Protein AF-A0A8J4WM72-F1 (afdb_monomer_lite)

Secondary structure (DSSP, 8-state):
-EEEEEEEEEETTEEEEEEEEEEE-TT-------S--STHHHHHHHHHHHHHHHHHHHT--

Sequence (61 aa):
MLTVSQLSKSFAGRALFDNVSLQVNRGDLIKFQSRSIDSSRLGVYIFAIWVRQLLFVRQKS

Structure (mmCIF, N/CA/C/O backbone):
data_AF-A0A8J4WM72-F1
#
_entry.id   AF-A0A8J4WM72-F1
#
loop_
_atom_site.group_PDB
_atom_site.id
_atom_site.type_symbol
_atom_site.label_atom_id
_atom_site.label_alt_id
_atom_site.label_comp_id
_atom_site.label_asym_id
_atom_site.label_entity_id
_atom_site.label_seq_id
_atom_site.pdbx_PDB_ins_code
_atom_site.Cartn_x
_atom_site.Cartn_y
_atom_site.Cartn_z
_atom_site.occupancy
_atom_site.B_iso_or_equiv
_atom_site.auth_seq_id
_atom_site.auth_comp_id
_atom_site.auth_asym_id
_atom_site.auth_atom_id
_atom_site.pdbx_PDB_model_num
ATOM 1 N N . MET A 1 1 ? -15.361 1.435 8.177 1.00 72.44 1 MET A N 1
ATOM 2 C CA . MET A 1 1 ? -14.377 0.385 7.855 1.00 72.44 1 MET A CA 1
ATOM 3 C C . MET A 1 1 ? -14.241 0.334 6.343 1.00 72.44 1 MET A C 1
ATOM 5 O O . MET A 1 1 ? -15.248 0.128 5.678 1.00 72.44 1 MET A O 1
ATOM 9 N N . LEU A 1 2 ? -13.056 0.618 5.794 1.00 78.00 2 LEU A N 1
ATOM 10 C CA . LEU A 1 2 ? -12.771 0.460 4.367 1.00 78.00 2 LEU A CA 1
ATOM 11 C C . LEU A 1 2 ? -11.874 -0.762 4.202 1.00 78.00 2 LEU A C 1
ATOM 13 O O . LEU A 1 2 ? -10.815 -0.846 4.814 1.00 78.00 2 LEU A O 1
ATOM 17 N N . THR A 1 3 ? -12.295 -1.717 3.387 1.00 77.62 3 THR A N 1
ATOM 18 C CA . THR A 1 3 ? -11.478 -2.879 3.036 1.00 77.62 3 THR A CA 1
ATOM 19 C C . THR A 1 3 ? -11.302 -2.878 1.530 1.00 77.62 3 THR A C 1
ATOM 21 O O . THR A 1 3 ? -12.274 -2.771 0.785 1.00 77.62 3 THR A O 1
ATOM 24 N N . VAL A 1 4 ? -10.051 -2.918 1.094 1.00 78.19 4 VAL A N 1
ATOM 25 C CA . VAL A 1 4 ? -9.667 -3.043 -0.306 1.00 78.19 4 VAL A CA 1
ATOM 26 C C . VAL A 1 4 ? -8.856 -4.321 -0.417 1.00 78.19 4 VAL A C 1
ATOM 28 O O . VAL A 1 4 ? -7.837 -4.465 0.250 1.00 78.19 4 VAL A O 1
ATOM 31 N N . SER A 1 5 ? -9.315 -5.253 -1.238 1.00 83.81 5 SER A N 1
ATOM 32 C CA . SER A 1 5 ? -8.704 -6.573 -1.384 1.00 83.81 5 SER A CA 1
ATOM 33 C C . SER A 1 5 ? -8.179 -6.747 -2.802 1.00 83.81 5 SER A C 1
ATOM 35 O O . SER A 1 5 ? -8.730 -6.161 -3.732 1.00 83.81 5 SER A O 1
ATOM 37 N N . GLN A 1 6 ? -7.139 -7.570 -2.959 1.00 83.69 6 GLN A N 1
ATOM 38 C CA . GLN A 1 6 ? -6.604 -7.991 -4.261 1.00 83.69 6 GLN A CA 1
ATOM 39 C C . GLN A 1 6 ? -6.170 -6.825 -5.171 1.00 83.69 6 GLN A C 1
ATOM 41 O O . GLN A 1 6 ? -6.342 -6.851 -6.389 1.00 83.69 6 GLN A O 1
ATOM 46 N N . LEU A 1 7 ? -5.592 -5.780 -4.577 1.00 79.44 7 LEU A N 1
ATOM 47 C CA . LEU A 1 7 ? -5.087 -4.616 -5.293 1.00 79.44 7 LEU A CA 1
ATOM 48 C C . LEU A 1 7 ? -3.834 -5.008 -6.086 1.00 79.44 7 LEU A C 1
ATOM 50 O O . LEU A 1 7 ? -2.776 -5.276 -5.514 1.00 79.44 7 LEU A O 1
ATOM 54 N N . SER A 1 8 ? -3.958 -5.018 -7.409 1.00 80.44 8 SER A N 1
ATOM 55 C CA . SER A 1 8 ? -2.852 -5.184 -8.350 1.00 80.44 8 SER A CA 1
ATOM 56 C C . SER A 1 8 ? -2.691 -3.906 -9.173 1.00 80.44 8 SER A C 1
ATOM 58 O O . SER A 1 8 ? -3.669 -3.287 -9.602 1.00 80.44 8 SER A O 1
ATOM 60 N N . LYS A 1 9 ? -1.451 -3.444 -9.354 1.00 77.31 9 LYS A N 1
ATOM 61 C CA . LYS A 1 9 ? -1.163 -2.281 -10.198 1.00 77.31 9 LYS A CA 1
ATOM 62 C C . LYS A 1 9 ? 0.239 -2.347 -10.766 1.00 77.31 9 LYS A C 1
ATOM 64 O O . LYS A 1 9 ? 1.217 -2.465 -10.032 1.00 77.31 9 LYS A O 1
ATOM 69 N N . SER A 1 10 ? 0.327 -2.156 -12.073 1.00 80.06 10 SER A N 1
ATOM 70 C CA . SER A 1 10 ? 1.578 -2.000 -12.802 1.00 80.06 10 SER A CA 1
ATOM 71 C C . SER A 1 10 ? 1.761 -0.563 -13.286 1.00 80.06 10 SER A C 1
ATOM 73 O O . SER A 1 10 ? 0.801 0.101 -13.675 1.00 80.06 10 SER A O 1
ATOM 75 N N . PHE A 1 11 ? 3.001 -0.086 -13.298 1.00 76.50 11 PHE A N 1
ATOM 7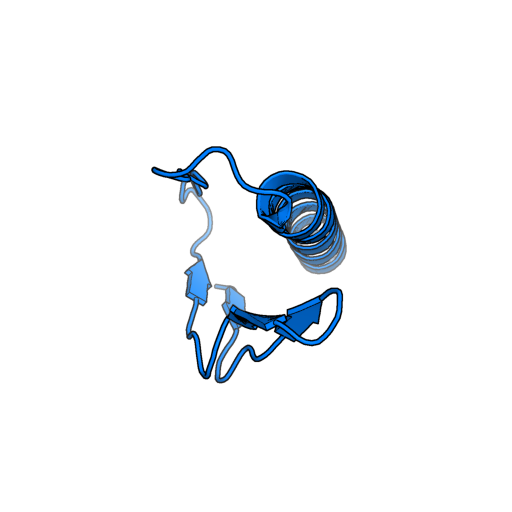6 C CA . PHE A 1 11 ? 3.395 1.186 -13.894 1.00 76.50 11 PHE A CA 1
ATOM 77 C C . PHE A 1 11 ? 4.675 0.997 -14.699 1.00 76.50 11 PHE A C 1
ATOM 79 O O . PHE A 1 11 ? 5.610 0.353 -14.227 1.00 76.50 11 PHE A O 1
ATOM 86 N N . ALA A 1 12 ? 4.705 1.541 -15.918 1.00 77.50 12 ALA A N 1
ATOM 87 C CA . ALA A 1 12 ? 5.819 1.366 -16.852 1.00 77.50 12 ALA A CA 1
ATOM 88 C C . ALA A 1 12 ? 6.234 -0.115 -17.027 1.00 77.50 12 ALA A C 1
ATOM 90 O O . ALA A 1 12 ? 7.415 -0.449 -17.022 1.00 77.50 12 ALA A O 1
ATOM 91 N N . GLY A 1 13 ? 5.247 -1.020 -17.097 1.00 80.62 13 GLY A N 1
ATOM 92 C CA . GLY A 1 13 ? 5.471 -2.466 -17.230 1.00 80.62 13 GLY A CA 1
ATOM 93 C C . GLY A 1 13 ? 5.992 -3.172 -15.971 1.00 80.62 13 GLY A C 1
ATOM 94 O O . GLY A 1 13 ? 6.175 -4.383 -15.995 1.00 80.62 13 GLY A O 1
ATOM 95 N N . ARG A 1 14 ? 6.207 -2.458 -14.859 1.00 76.38 14 ARG A N 1
ATOM 96 C CA . ARG A 1 14 ? 6.618 -3.044 -13.576 1.00 76.38 14 ARG A CA 1
ATOM 97 C C . ARG A 1 14 ? 5.436 -3.128 -12.626 1.00 76.38 14 ARG A C 1
ATOM 99 O O . ARG A 1 14 ? 4.724 -2.140 -12.449 1.00 76.38 14 ARG A O 1
ATOM 106 N N . ALA A 1 15 ? 5.240 -4.278 -11.989 1.00 77.31 15 ALA A N 1
ATOM 107 C CA . ALA A 1 15 ? 4.280 -4.405 -10.899 1.00 77.31 15 ALA A CA 1
ATOM 108 C C . ALA A 1 15 ? 4.730 -3.516 -9.726 1.00 77.31 15 ALA A C 1
ATOM 110 O O . ALA A 1 15 ? 5.807 -3.711 -9.167 1.00 77.31 15 ALA A O 1
ATOM 111 N N . LEU A 1 16 ? 3.928 -2.502 -9.396 1.00 76.75 16 LEU A N 1
ATOM 112 C CA . LEU A 1 16 ? 4.098 -1.690 -8.188 1.00 76.75 16 LEU A CA 1
ATOM 113 C C . LEU A 1 16 ? 3.463 -2.380 -6.982 1.00 76.75 16 LEU A C 1
ATOM 115 O O . LEU A 1 16 ? 3.994 -2.310 -5.880 1.00 76.75 16 LEU A O 1
ATOM 119 N N . PHE A 1 17 ? 2.319 -3.025 -7.210 1.00 78.19 17 PHE A N 1
ATOM 120 C CA . PHE A 1 17 ? 1.583 -3.800 -6.223 1.00 78.19 17 PHE A CA 1
ATOM 121 C C . PHE A 1 17 ? 1.076 -5.064 -6.899 1.00 78.19 17 PHE A C 1
ATOM 123 O O . PHE A 1 17 ? 0.530 -4.991 -8.002 1.00 78.19 17 PHE A O 1
ATOM 130 N N . ASP A 1 18 ? 1.236 -6.197 -6.231 1.00 81.94 18 ASP A N 1
ATOM 131 C CA . ASP A 1 18 ? 0.689 -7.470 -6.670 1.00 81.94 18 ASP A CA 1
ATOM 132 C C . ASP A 1 18 ? -0.112 -8.083 -5.521 1.00 81.94 18 ASP A C 1
ATOM 134 O O . ASP A 1 18 ? 0.409 -8.271 -4.423 1.00 81.94 18 ASP A O 1
ATOM 138 N N . ASN A 1 19 ? -1.404 -8.299 -5.771 1.00 83.44 19 ASN A N 1
ATOM 139 C CA . ASN A 1 19 ? -2.359 -8.928 -4.858 1.00 83.44 19 ASN A CA 1
ATOM 140 C C . ASN A 1 19 ? -2.351 -8.394 -3.405 1.00 83.44 19 ASN A C 1
ATOM 142 O O . ASN A 1 19 ? 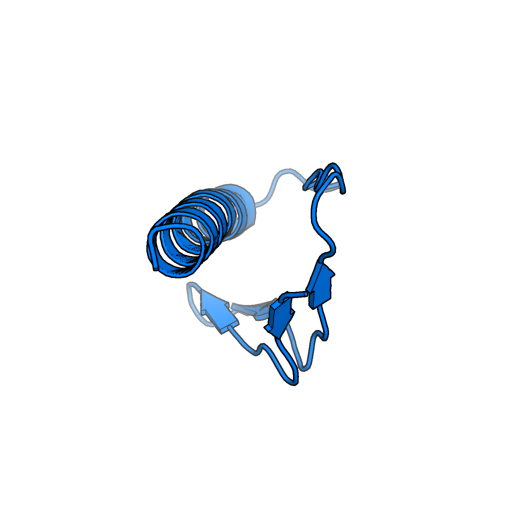-2.365 -9.156 -2.438 1.00 83.44 19 ASN A O 1
ATOM 146 N N . VAL A 1 20 ? -2.339 -7.069 -3.230 1.00 79.69 20 VAL A N 1
ATOM 147 C CA . VAL A 1 20 ? -2.256 -6.439 -1.902 1.00 79.69 20 VAL A CA 1
ATOM 148 C C . VAL A 1 20 ? -3.647 -6.254 -1.290 1.00 79.69 20 VAL A C 1
ATOM 150 O O . VAL A 1 20 ? -4.571 -5.780 -1.948 1.00 79.69 20 VAL A O 1
ATOM 153 N N . SER A 1 21 ? -3.807 -6.567 -0.005 1.00 80.69 21 SER A N 1
ATOM 154 C CA . SER A 1 21 ? -5.018 -6.264 0.769 1.00 80.69 21 SER A CA 1
ATOM 155 C C . SER A 1 21 ? -4.748 -5.173 1.804 1.00 80.69 21 SER A C 1
ATOM 157 O O . SER A 1 21 ? -3.817 -5.285 2.599 1.00 80.69 21 SER A O 1
ATOM 159 N N . LEU A 1 22 ? -5.579 -4.133 1.816 1.00 80.75 22 LEU A N 1
ATOM 160 C CA . LEU A 1 22 ? -5.522 -3.013 2.747 1.00 80.75 22 LEU A CA 1
ATOM 161 C C . LEU A 1 22 ? -6.857 -2.895 3.485 1.00 80.75 22 LEU A C 1
ATOM 163 O O . LEU A 1 22 ? -7.904 -2.666 2.877 1.00 80.75 22 LEU A O 1
ATOM 167 N N . GLN A 1 23 ? -6.812 -2.982 4.807 1.00 83.06 23 GLN A N 1
ATOM 168 C CA . GLN A 1 23 ? -7.946 -2.676 5.667 1.00 83.06 23 GLN A CA 1
ATOM 169 C C . GLN A 1 23 ? -7.632 -1.412 6.461 1.00 83.06 23 GLN A C 1
ATOM 171 O O . GLN A 1 23 ? -6.563 -1.293 7.049 1.00 83.06 23 GLN A O 1
ATOM 176 N N . VAL A 1 24 ? -8.553 -0.454 6.426 1.00 78.62 24 VAL A N 1
ATOM 177 C CA . VAL A 1 24 ? -8.409 0.858 7.057 1.00 78.62 24 VAL A CA 1
ATOM 178 C C . VAL A 1 24 ? -9.647 1.128 7.890 1.00 78.62 24 VAL A C 1
ATOM 180 O O . VAL A 1 24 ? -10.774 1.160 7.377 1.00 78.62 24 VAL A O 1
ATOM 183 N N . ASN A 1 25 ? -9.442 1.374 9.176 1.00 81.69 25 ASN A N 1
ATOM 184 C CA . ASN A 1 25 ? -10.496 1.797 10.078 1.00 81.69 25 ASN A CA 1
ATOM 185 C C . ASN A 1 25 ? -10.504 3.315 10.271 1.00 81.69 25 ASN A C 1
ATOM 187 O O . ASN A 1 25 ? -9.581 4.040 9.896 1.00 81.69 25 ASN A O 1
ATOM 191 N N . ARG A 1 26 ? -11.617 3.830 10.804 1.00 75.81 26 ARG A N 1
ATOM 192 C CA . ARG A 1 26 ? -11.735 5.259 11.113 1.00 75.81 26 ARG A CA 1
ATOM 193 C C . ARG A 1 26 ? -10.774 5.562 12.267 1.00 75.81 26 ARG A C 1
ATOM 195 O O . ARG A 1 26 ? -10.905 4.950 13.318 1.00 75.81 26 ARG A O 1
ATOM 202 N N . GLY A 1 27 ? -9.832 6.478 12.050 1.00 79.56 27 GLY A N 1
ATOM 203 C CA . GLY A 1 27 ? -8.771 6.804 13.011 1.00 79.56 27 GLY A CA 1
ATOM 204 C C . GLY A 1 27 ? -7.399 6.202 12.683 1.00 79.56 27 GLY A C 1
ATOM 205 O O . GLY A 1 27 ? -6.414 6.631 13.278 1.00 79.56 27 GLY A O 1
ATOM 206 N N . ASP A 1 28 ? -7.300 5.291 11.706 1.00 78.88 28 ASP A N 1
ATOM 207 C CA . ASP A 1 28 ? -6.009 4.720 11.303 1.00 78.88 28 ASP A CA 1
ATOM 208 C C . ASP A 1 28 ? -5.152 5.717 10.510 1.00 78.88 28 ASP A C 1
ATOM 210 O O . ASP A 1 28 ? -5.600 6.363 9.556 1.00 78.88 28 ASP A O 1
ATOM 214 N N . LEU A 1 29 ? -3.870 5.790 10.873 1.00 75.62 29 LEU A N 1
ATOM 215 C CA . LEU A 1 29 ? -2.845 6.552 10.164 1.00 75.62 29 LEU A CA 1
ATOM 216 C C . LEU A 1 29 ? -2.125 5.658 9.149 1.00 75.62 29 LEU A C 1
ATOM 218 O O . LEU A 1 29 ? -1.288 4.833 9.506 1.00 75.62 29 LEU A O 1
ATOM 222 N N . ILE A 1 30 ? -2.396 5.872 7.862 1.00 75.81 30 ILE A N 1
ATOM 223 C CA . ILE A 1 30 ? -1.695 5.185 6.769 1.00 75.81 30 ILE A CA 1
ATOM 224 C C . ILE A 1 30 ? -0.428 5.969 6.408 1.00 75.81 30 ILE A C 1
ATOM 226 O O . ILE A 1 30 ? -0.506 7.129 5.993 1.00 75.81 30 ILE A O 1
ATOM 230 N N . LYS A 1 31 ? 0.743 5.330 6.513 1.00 72.25 31 LYS A N 1
ATOM 231 C CA . LYS A 1 31 ? 2.021 5.868 6.021 1.00 72.25 31 LYS A CA 1
ATOM 232 C C . LYS A 1 31 ? 2.580 4.984 4.910 1.00 72.25 31 LYS A C 1
ATOM 234 O O . LYS A 1 31 ? 2.797 3.795 5.110 1.00 72.25 31 LYS A O 1
ATOM 239 N N . PHE A 1 32 ? 2.874 5.590 3.764 1.00 70.62 32 PHE A N 1
ATOM 240 C CA . PHE A 1 32 ? 3.605 4.943 2.677 1.00 70.62 32 PHE A CA 1
ATOM 241 C C . PHE A 1 32 ? 5.104 5.190 2.866 1.00 70.62 32 PHE A C 1
ATOM 243 O O . PHE A 1 32 ? 5.537 6.341 2.902 1.00 70.62 32 PHE A O 1
ATOM 250 N N . GLN A 1 33 ? 5.893 4.123 2.992 1.00 68.56 33 GLN A N 1
ATOM 251 C CA . GLN A 1 33 ? 7.353 4.193 3.074 1.00 68.56 33 GLN A CA 1
ATOM 252 C C . GLN A 1 33 ? 7.952 3.396 1.915 1.00 68.56 33 GLN A C 1
ATOM 254 O O . GLN A 1 33 ? 7.577 2.248 1.698 1.00 68.56 33 GLN A O 1
ATOM 259 N N . SER A 1 34 ? 8.874 4.005 1.168 1.00 66.56 34 SER A N 1
ATOM 260 C CA . SER A 1 34 ? 9.638 3.331 0.112 1.00 66.56 34 SER A CA 1
ATOM 261 C C . SER A 1 34 ? 11.107 3.312 0.506 1.00 66.56 34 SER A C 1
ATOM 263 O O . SER A 1 34 ? 11.651 4.357 0.862 1.00 66.56 34 SER A O 1
ATOM 265 N N . ARG A 1 35 ? 11.740 2.135 0.445 1.00 63.41 35 ARG A N 1
ATOM 266 C CA . ARG A 1 35 ? 13.157 1.948 0.798 1.00 63.41 35 ARG A CA 1
ATOM 267 C C . ARG A 1 35 ? 14.111 2.200 -0.381 1.00 63.41 35 ARG A C 1
ATOM 269 O O . ARG A 1 35 ? 15.279 2.462 -0.130 1.00 63.41 35 ARG A O 1
ATOM 276 N N . SER A 1 36 ? 13.623 2.211 -1.626 1.00 56.97 36 SER A N 1
ATOM 277 C CA . SER A 1 36 ? 14.463 2.443 -2.813 1.00 56.97 36 SER A CA 1
ATOM 278 C C . SER A 1 36 ? 14.065 3.691 -3.606 1.00 56.97 36 SER A C 1
ATOM 280 O O . SER A 1 36 ? 12.879 4.010 -3.762 1.00 56.97 36 SER A O 1
ATOM 282 N N . ILE A 1 37 ? 15.089 4.405 -4.087 1.00 56.22 37 ILE A N 1
ATOM 283 C CA . ILE A 1 37 ? 15.009 5.576 -4.969 1.00 56.22 37 ILE A CA 1
ATOM 284 C C . ILE A 1 37 ? 15.149 5.068 -6.407 1.00 56.22 37 ILE A C 1
ATOM 286 O O . ILE A 1 37 ? 16.199 5.171 -7.022 1.00 56.22 37 ILE A O 1
ATOM 290 N N . ASP A 1 38 ? 14.076 4.489 -6.934 1.00 58.97 38 ASP A N 1
ATOM 291 C CA . ASP A 1 38 ? 13.972 4.117 -8.347 1.00 58.97 38 ASP A CA 1
ATOM 292 C C . ASP A 1 38 ? 12.768 4.841 -8.979 1.00 58.97 38 ASP A C 1
ATOM 294 O O . ASP A 1 38 ? 11.926 5.408 -8.271 1.00 58.97 38 ASP A O 1
ATOM 298 N N . SER A 1 39 ? 12.643 4.799 -10.315 1.00 57.03 39 SER A N 1
ATOM 299 C CA . SER A 1 39 ? 11.505 5.352 -11.097 1.00 57.03 39 SER A CA 1
ATOM 300 C C . SER A 1 39 ? 10.107 4.927 -10.596 1.00 57.03 39 SER A C 1
ATOM 302 O O . SER A 1 39 ? 9.092 5.509 -10.976 1.00 57.03 39 SER A O 1
ATOM 304 N N . SER A 1 40 ? 10.036 3.948 -9.694 1.00 60.25 40 SER A N 1
ATOM 305 C CA . SER A 1 40 ? 8.852 3.531 -8.945 1.00 60.25 40 SER A CA 1
ATOM 306 C C . SER A 1 40 ? 8.299 4.593 -7.976 1.00 60.25 40 SER A C 1
ATOM 308 O O . SER A 1 40 ? 7.115 4.518 -7.645 1.00 60.25 40 SER A O 1
ATOM 310 N N . ARG A 1 41 ? 9.066 5.619 -7.556 1.00 66.88 41 ARG A N 1
ATOM 311 C CA . ARG A 1 41 ? 8.559 6.684 -6.654 1.00 66.88 41 ARG A CA 1
ATOM 312 C C . ARG A 1 41 ? 7.384 7.460 -7.240 1.00 66.88 41 ARG A C 1
ATOM 314 O O . ARG A 1 41 ? 6.451 7.749 -6.498 1.00 66.88 41 ARG A O 1
ATOM 321 N N . LEU A 1 42 ? 7.403 7.771 -8.538 1.00 68.06 42 LEU A N 1
ATOM 322 C CA . LEU A 1 42 ? 6.275 8.441 -9.199 1.00 68.06 42 LEU A CA 1
ATOM 323 C C . LEU A 1 42 ? 5.026 7.560 -9.146 1.00 68.06 42 LEU A C 1
ATOM 325 O O . LEU A 1 42 ? 3.950 8.034 -8.796 1.00 68.06 42 LEU A O 1
ATOM 329 N N . GLY A 1 43 ? 5.191 6.259 -9.383 1.00 68.38 43 GLY A N 1
ATO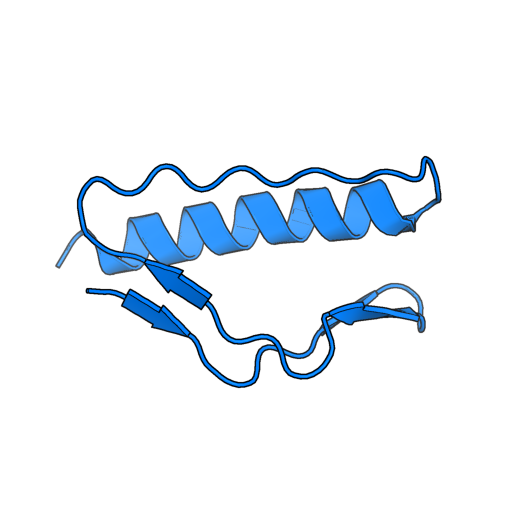M 330 C CA . GLY A 1 43 ? 4.123 5.273 -9.262 1.00 68.38 43 GLY A CA 1
ATOM 331 C C . GLY A 1 43 ? 3.518 5.204 -7.858 1.00 68.38 43 GLY A C 1
ATOM 332 O O . GLY A 1 43 ? 2.296 5.242 -7.708 1.00 68.38 43 GLY A O 1
ATOM 333 N N . VAL A 1 44 ? 4.366 5.170 -6.825 1.00 71.75 44 VAL A N 1
ATOM 334 C CA . VAL A 1 44 ? 3.932 5.160 -5.418 1.00 71.75 44 VAL A CA 1
ATOM 335 C C . VAL A 1 44 ? 3.269 6.483 -5.026 1.00 71.75 44 VAL A C 1
ATOM 337 O O . VAL A 1 44 ? 2.245 6.462 -4.350 1.00 71.75 44 VAL A O 1
ATOM 340 N N . TYR A 1 45 ? 3.788 7.631 -5.474 1.00 75.25 45 TYR A N 1
ATOM 341 C CA . TYR A 1 45 ? 3.188 8.943 -5.199 1.00 75.25 45 TYR A CA 1
ATOM 342 C C . TYR A 1 45 ? 1.821 9.107 -5.867 1.00 75.25 45 TYR A C 1
ATOM 344 O O . TYR A 1 45 ? 0.859 9.490 -5.203 1.00 75.25 45 TYR A O 1
ATOM 352 N N . ILE A 1 46 ? 1.710 8.767 -7.154 1.00 73.81 46 ILE A N 1
ATOM 353 C CA . ILE A 1 46 ? 0.442 8.797 -7.896 1.00 73.81 46 ILE A CA 1
ATOM 354 C C . ILE A 1 46 ? -0.574 7.860 -7.231 1.00 73.81 46 ILE A C 1
ATOM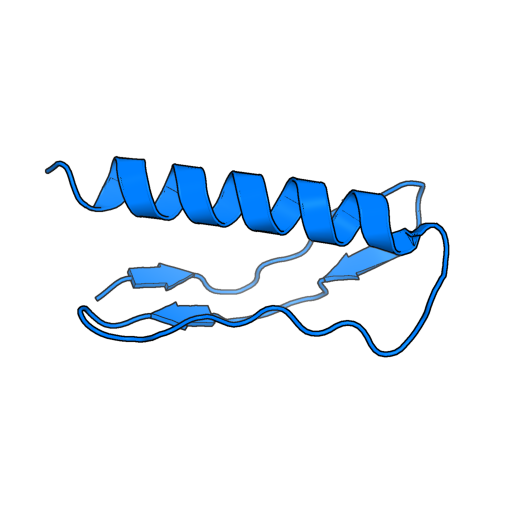 356 O O . ILE A 1 46 ? -1.745 8.209 -7.087 1.00 73.81 46 ILE A O 1
ATOM 360 N N . PHE A 1 47 ? -0.132 6.688 -6.768 1.00 73.81 47 PHE A N 1
ATOM 361 C CA . PHE A 1 47 ? -0.981 5.769 -6.016 1.00 73.81 47 PHE A CA 1
ATOM 362 C C . PHE A 1 47 ? -1.410 6.334 -4.657 1.00 73.81 47 PHE A C 1
ATOM 364 O O . PHE A 1 47 ? -2.592 6.272 -4.335 1.00 73.81 47 PHE A O 1
ATOM 371 N N . ALA A 1 48 ? -0.502 6.926 -3.879 1.00 75.38 48 ALA A N 1
ATOM 372 C CA . ALA A 1 48 ? -0.824 7.517 -2.580 1.00 75.38 48 ALA A CA 1
ATOM 373 C C . ALA A 1 48 ? -1.849 8.657 -2.706 1.00 75.38 48 ALA A C 1
ATOM 375 O O . ALA A 1 48 ? -2.762 8.757 -1.884 1.00 75.38 48 ALA A O 1
ATOM 376 N N . ILE A 1 49 ? -1.737 9.477 -3.757 1.00 81.25 49 ILE A N 1
ATOM 377 C CA . ILE A 1 49 ? -2.717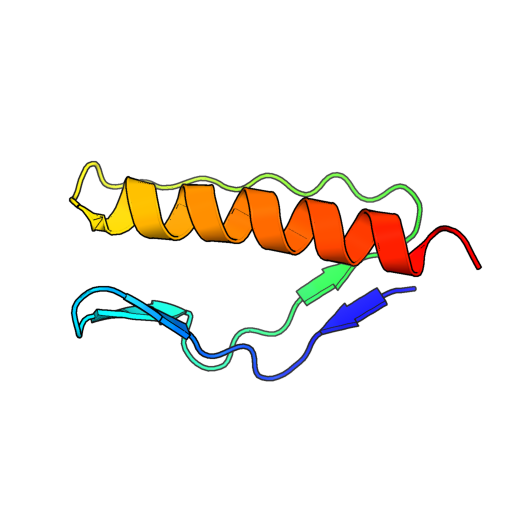 10.521 -4.087 1.00 81.25 49 ILE A CA 1
ATOM 378 C C . ILE A 1 49 ? -4.064 9.885 -4.452 1.00 81.25 49 ILE A C 1
ATOM 380 O O . ILE A 1 49 ? -5.089 10.268 -3.892 1.00 81.25 49 ILE A O 1
ATOM 384 N N . TRP A 1 50 ? -4.066 8.870 -5.321 1.00 80.00 50 TRP A N 1
ATOM 385 C CA . TRP A 1 50 ? -5.288 8.171 -5.729 1.00 80.00 50 TRP A CA 1
ATOM 386 C C . TRP A 1 50 ? -6.001 7.483 -4.554 1.00 80.00 50 TRP A C 1
ATOM 388 O O . TRP A 1 50 ? -7.209 7.638 -4.399 1.00 80.00 50 TRP A O 1
ATOM 398 N N . VAL A 1 51 ? -5.265 6.788 -3.678 1.00 76.88 51 VAL A N 1
ATOM 399 C CA . VAL A 1 51 ? -5.809 6.154 -2.465 1.00 76.88 51 VAL A CA 1
ATOM 400 C C . VAL A 1 51 ? -6.367 7.201 -1.510 1.00 76.88 51 VAL A C 1
ATOM 402 O O . VAL A 1 51 ? -7.461 7.010 -0.980 1.00 76.88 51 VAL A O 1
ATOM 405 N N . ARG A 1 52 ? -5.673 8.332 -1.322 1.00 79.38 52 ARG A N 1
ATOM 406 C CA . ARG A 1 52 ? -6.208 9.446 -0.528 1.00 79.38 52 ARG A CA 1
ATOM 407 C C . ARG A 1 52 ? -7.509 9.988 -1.103 1.00 79.38 52 ARG A C 1
ATOM 409 O O . ARG A 1 52 ? -8.451 10.198 -0.344 1.00 79.38 52 ARG A O 1
ATOM 416 N N . GLN A 1 53 ? -7.578 10.189 -2.415 1.00 73.44 53 GLN A N 1
ATOM 417 C CA . GLN A 1 53 ? -8.782 10.689 -3.074 1.00 73.44 53 GLN A CA 1
ATOM 418 C C . GLN A 1 53 ? -9.941 9.690 -2.957 1.00 73.44 53 GLN A C 1
ATOM 420 O O . GLN A 1 53 ? -11.051 10.082 -2.609 1.00 73.44 53 GLN A O 1
ATOM 425 N N . LEU A 1 54 ? -9.678 8.396 -3.162 1.00 71.75 54 LEU A N 1
ATOM 426 C CA . LEU A 1 54 ? -10.667 7.326 -3.016 1.00 71.75 54 LEU A CA 1
ATOM 427 C C . LEU A 1 54 ? -11.206 7.237 -1.581 1.00 71.75 54 LEU A C 1
ATOM 429 O O . LEU A 1 54 ? -12.417 7.144 -1.379 1.00 71.75 54 LEU A O 1
ATOM 433 N N . LEU A 1 55 ? -10.315 7.302 -0.586 1.00 70.94 55 LEU A N 1
ATOM 434 C CA . LEU A 1 55 ? -10.678 7.356 0.831 1.00 70.94 55 LEU A CA 1
ATOM 435 C C . LEU A 1 55 ? -11.545 8.582 1.138 1.00 70.94 55 LEU A C 1
ATOM 437 O O . LEU A 1 55 ? -12.543 8.451 1.839 1.00 70.94 55 LEU A O 1
ATOM 441 N N . PHE A 1 56 ? -11.203 9.753 0.596 1.00 67.25 56 PHE A N 1
ATOM 442 C CA . PHE A 1 56 ? -11.959 10.986 0.819 1.00 67.25 56 PHE A CA 1
ATOM 443 C C . PHE A 1 56 ? -13.362 10.929 0.198 1.00 67.25 56 PHE A C 1
ATOM 445 O O . PHE A 1 56 ? -14.339 11.292 0.849 1.00 67.25 56 PHE A O 1
ATOM 452 N N . VAL A 1 57 ? -13.483 10.408 -1.027 1.00 62.12 57 VAL A N 1
ATOM 453 C CA . VAL A 1 57 ? -14.777 10.220 -1.708 1.00 62.12 57 VAL A CA 1
ATOM 454 C C . VAL A 1 57 ? -15.666 9.233 -0.944 1.00 62.12 57 VAL A C 1
ATOM 456 O O . VAL A 1 57 ? -16.861 9.468 -0.802 1.00 62.12 57 VAL A O 1
ATOM 459 N N . ARG A 1 58 ? -15.092 8.156 -0.394 1.00 58.62 58 ARG A N 1
ATOM 460 C CA . ARG A 1 58 ? -15.827 7.131 0.371 1.00 58.62 58 ARG A CA 1
ATOM 461 C C . ARG A 1 58 ? 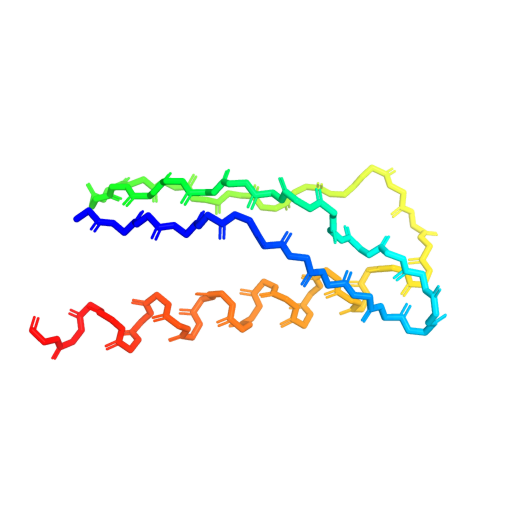-16.224 7.565 1.790 1.00 58.62 58 ARG A C 1
ATOM 463 O O . ARG A 1 58 ? -17.077 6.915 2.378 1.00 58.62 58 ARG A O 1
ATOM 470 N N . GLN A 1 59 ? -15.625 8.619 2.350 1.00 52.75 59 GLN A N 1
ATOM 471 C CA . GLN A 1 59 ? -15.941 9.137 3.697 1.00 52.75 59 GLN A CA 1
ATOM 472 C C . GLN A 1 59 ? -17.002 10.252 3.694 1.00 52.75 59 GLN A C 1
ATOM 474 O O . GLN A 1 59 ? -17.377 10.717 4.768 1.00 52.75 59 GLN A O 1
ATOM 479 N N . LYS A 1 60 ? -17.462 10.700 2.516 1.00 51.06 60 LYS A N 1
ATOM 480 C CA . LYS A 1 60 ? -18.428 11.803 2.360 1.00 51.06 60 LYS A CA 1
ATOM 481 C C . LYS A 1 60 ? -19.887 11.340 2.187 1.00 51.06 60 LYS A C 1
ATOM 483 O O . LYS A 1 60 ? -20.725 12.160 1.825 1.00 51.06 60 LYS A O 1
ATOM 488 N N . SER A 1 61 ? -20.169 10.056 2.415 1.00 43.19 61 SER A N 1
ATOM 489 C CA . SER A 1 61 ? -21.517 9.473 2.389 1.00 43.19 61 SER A CA 1
ATOM 490 C C . SER A 1 61 ? -21.991 9.093 3.780 1.00 43.19 61 SER A C 1
ATOM 492 O O . SER A 1 61 ? -21.129 8.771 4.629 1.00 43.19 61 SER A O 1
#

Foldseek 3Di:
DDKDFQDWDDDPNHTLDGGDIDDDDDPDDDDDDDPDDDPCVVVVVVVVVVVVVVVVVVVPD

pLDDT: mean 72.83, std 9.07, range [43.19, 83.81]

Radius of gyration: 12.5 Å; chains: 1; bounding box: 36×21×30 Å